Protein AF-A0A5E4NNA6-F1 (afdb_monomer_lite)

Sequence (62 aa):
MKRLMRYRVYHDGIKRYPYMAMFDTDVKIGLSSFLLPAEVVEKLTTEQELEEILQSVVSDYK

Organism: NCBI:txid506608

Radius of gyration: 16.9 Å; chains: 1; bounding box: 26×23×48 Å

Structure (mmCIF, N/CA/C/O backbone):
data_AF-A0A5E4NNA6-F1
#
_entry.id   AF-A0A5E4NNA6-F1
#
loop_
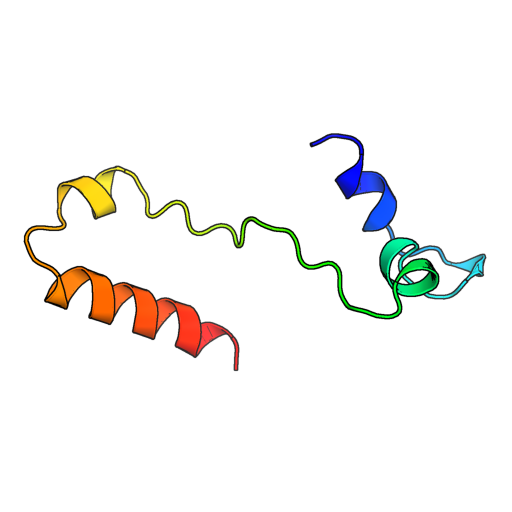_atom_site.group_PDB
_atom_site.id
_atom_site.type_symbol
_atom_site.label_atom_id
_atom_site.label_alt_id
_atom_site.label_comp_id
_atom_site.label_asym_id
_atom_site.label_entity_id
_atom_site.label_seq_id
_atom_site.pdbx_PDB_ins_code
_atom_site.Cartn_x
_atom_site.Cartn_y
_atom_site.Cartn_z
_atom_site.occupancy
_atom_site.B_iso_or_equiv
_atom_site.auth_seq_id
_atom_site.auth_comp_id
_atom_site.auth_asym_id
_atom_site.auth_atom_id
_atom_site.pdbx_PDB_model_num
ATOM 1 N N . MET A 1 1 ? -8.019 6.984 -11.170 1.00 49.00 1 MET A N 1
ATOM 2 C CA . MET A 1 1 ? -7.184 5.817 -11.560 1.00 49.00 1 MET A CA 1
ATOM 3 C C . MET A 1 1 ? -6.688 5.806 -13.018 1.00 49.00 1 MET A C 1
ATOM 5 O O . MET A 1 1 ? -5.531 5.471 -13.231 1.00 49.00 1 MET A O 1
ATOM 9 N N . LYS A 1 2 ? -7.471 6.231 -14.027 1.00 52.91 2 LYS A N 1
ATOM 10 C CA . LYS A 1 2 ? -7.127 6.115 -15.471 1.00 52.91 2 LYS A CA 1
ATOM 11 C C . LYS A 1 2 ? -5.833 6.820 -15.945 1.00 52.91 2 LYS A C 1
ATOM 13 O O . LYS A 1 2 ? -5.270 6.436 -16.963 1.00 52.91 2 LYS A O 1
ATOM 18 N N . ARG A 1 3 ? -5.353 7.859 -15.243 1.00 56.50 3 ARG A N 1
ATOM 19 C CA . ARG A 1 3 ? -4.139 8.609 -15.635 1.00 56.50 3 ARG A CA 1
ATOM 20 C C . ARG A 1 3 ? -2.847 7.885 -15.247 1.00 56.50 3 ARG A C 1
ATOM 22 O O . ARG A 1 3 ? -1.942 7.837 -16.065 1.00 56.50 3 ARG A O 1
ATOM 29 N N . LEU A 1 4 ? -2.795 7.266 -14.063 1.00 58.34 4 LEU A N 1
ATOM 30 C CA . LEU A 1 4 ? -1.606 6.567 -13.556 1.00 58.34 4 LEU A CA 1
ATOM 31 C C . LEU A 1 4 ? -1.195 5.395 -14.458 1.00 58.34 4 LEU A C 1
ATOM 33 O O . LEU A 1 4 ? -0.014 5.204 -14.717 1.00 58.34 4 LEU A O 1
ATOM 37 N N . MET A 1 5 ? -2.176 4.658 -14.991 1.00 60.28 5 MET A N 1
ATOM 38 C CA . MET A 1 5 ? -1.941 3.512 -15.878 1.00 60.28 5 MET A CA 1
ATOM 39 C C . MET A 1 5 ? -1.089 3.878 -17.099 1.00 60.28 5 MET A C 1
ATOM 41 O O . MET A 1 5 ? -0.241 3.092 -17.495 1.00 60.28 5 MET A O 1
ATOM 45 N N . ARG A 1 6 ? -1.242 5.090 -17.651 1.00 63.53 6 ARG A N 1
ATOM 46 C CA . ARG A 1 6 ? -0.470 5.537 -18.822 1.00 63.53 6 ARG A CA 1
ATOM 47 C C . ARG A 1 6 ? 0.990 5.862 -18.508 1.00 63.53 6 ARG A C 1
ATOM 49 O O . ARG A 1 6 ? 1.830 5.740 -19.386 1.00 63.53 6 ARG A O 1
ATOM 56 N N . TYR A 1 7 ? 1.301 6.234 -17.269 1.00 66.75 7 TYR A N 1
ATOM 57 C CA . TYR A 1 7 ? 2.669 6.547 -16.848 1.00 66.75 7 TYR A CA 1
ATOM 58 C C . TYR A 1 7 ? 3.476 5.307 -16.425 1.00 66.75 7 TYR A C 1
ATOM 60 O O . TYR A 1 7 ? 4.685 5.410 -16.222 1.00 66.75 7 TYR A O 1
ATOM 68 N N . ARG A 1 8 ? 2.807 4.149 -16.306 1.00 65.06 8 ARG A N 1
ATOM 69 C CA . ARG A 1 8 ? 3.389 2.846 -15.942 1.00 65.06 8 ARG A CA 1
ATOM 70 C C . ARG A 1 8 ? 3.653 1.929 -17.139 1.00 65.06 8 ARG A C 1
ATOM 72 O O . ARG A 1 8 ? 4.210 0.857 -16.950 1.00 65.06 8 ARG A O 1
ATOM 79 N N . VAL A 1 9 ? 3.247 2.307 -18.350 1.00 75.94 9 VAL A N 1
ATOM 80 C CA . VAL A 1 9 ? 3.552 1.519 -19.552 1.00 75.94 9 VAL A CA 1
ATOM 81 C C . VAL A 1 9 ? 4.994 1.801 -19.951 1.00 75.94 9 VAL A C 1
ATOM 83 O O . VAL A 1 9 ? 5.365 2.960 -20.133 1.00 75.94 9 VAL A O 1
ATOM 86 N N . TYR A 1 10 ? 5.807 0.751 -20.056 1.00 78.88 10 TYR A N 1
ATOM 87 C CA . TYR A 1 10 ? 7.176 0.872 -20.542 1.00 78.88 10 TYR A CA 1
ATOM 88 C C . TYR A 1 10 ? 7.154 1.409 -21.972 1.00 78.88 10 TYR A C 1
ATOM 90 O O . TYR A 1 10 ? 6.497 0.839 -22.845 1.00 78.88 10 TYR A O 1
ATOM 98 N N . HIS A 1 11 ? 7.831 2.530 -22.203 1.00 83.62 11 HIS A N 1
ATOM 99 C CA . HIS A 1 11 ? 7.826 3.172 -23.506 1.00 83.62 11 HIS A CA 1
ATOM 100 C C . HIS A 1 11 ? 9.106 2.813 -24.256 1.00 83.62 11 HIS A C 1
ATOM 102 O O . HIS A 1 11 ? 10.194 3.280 -23.917 1.00 83.62 11 HIS A O 1
ATOM 108 N N . ASP A 1 12 ? 8.962 1.994 -25.299 1.00 80.12 12 ASP A N 1
ATOM 109 C CA . ASP A 1 12 ? 10.097 1.385 -25.993 1.00 80.12 12 ASP A CA 1
ATOM 110 C C . ASP A 1 12 ? 11.053 2.418 -26.613 1.00 80.12 12 ASP A C 1
ATOM 112 O O . ASP A 1 12 ? 12.267 2.268 -26.523 1.00 80.12 12 ASP A O 1
ATOM 116 N N . GLY A 1 13 ? 10.530 3.532 -27.135 1.00 83.69 13 GLY A N 1
ATOM 117 C CA . GLY A 1 13 ? 11.356 4.583 -27.742 1.00 83.69 13 GLY A CA 1
ATOM 118 C C . GLY A 1 13 ? 12.250 5.353 -26.760 1.00 83.69 13 GLY A C 1
ATOM 119 O O . GLY A 1 13 ? 13.291 5.854 -27.162 1.00 83.69 13 GLY A O 1
ATOM 120 N N . ILE A 1 14 ? 11.875 5.430 -25.476 1.00 80.62 14 ILE A N 1
ATOM 121 C CA . ILE A 1 14 ? 12.676 6.108 -24.430 1.00 80.62 14 ILE A CA 1
ATOM 122 C C . ILE A 1 14 ? 13.333 5.102 -23.477 1.00 80.62 14 ILE A C 1
ATOM 124 O O . ILE A 1 14 ? 13.972 5.503 -22.508 1.00 80.62 14 ILE A O 1
ATOM 128 N N . LYS A 1 15 ? 13.129 3.799 -23.727 1.00 84.12 15 LYS A N 1
ATOM 129 C CA . LYS A 1 15 ? 13.596 2.656 -22.927 1.00 84.12 15 LYS A CA 1
ATOM 130 C C . LYS A 1 15 ? 13.368 2.803 -21.415 1.00 84.12 15 LYS A C 1
ATOM 132 O O . LYS A 1 15 ? 14.096 2.230 -20.605 1.00 84.12 15 LYS A O 1
ATOM 137 N N . ARG A 1 16 ? 12.339 3.558 -21.024 1.00 81.25 16 ARG A N 1
ATOM 138 C CA . ARG A 1 16 ? 12.042 3.926 -19.635 1.00 81.25 16 ARG A CA 1
ATOM 139 C C . ARG A 1 16 ? 10.539 4.129 -19.452 1.00 81.25 16 ARG A C 1
ATOM 141 O O . ARG A 1 16 ? 9.802 4.374 -20.408 1.00 81.25 16 ARG A O 1
ATOM 148 N N . TYR A 1 17 ? 10.071 4.043 -18.211 1.00 83.44 17 TYR A N 1
ATOM 149 C CA . TYR A 1 17 ? 8.707 4.438 -17.870 1.00 83.44 17 TYR A CA 1
ATOM 150 C C . TYR A 1 17 ? 8.563 5.965 -17.977 1.00 83.44 17 TYR A C 1
ATOM 152 O O . TYR A 1 17 ? 9.410 6.678 -17.432 1.00 83.44 17 TYR A O 1
ATOM 160 N N . PRO A 1 18 ? 7.498 6.493 -18.611 1.00 82.81 18 PRO A N 1
ATOM 161 C CA . PRO A 1 18 ? 7.295 7.935 -18.761 1.00 82.81 18 PRO A CA 1
ATOM 162 C C . PRO A 1 18 ? 7.354 8.709 -17.440 1.00 82.81 18 PRO A C 1
ATOM 164 O O . PRO A 1 18 ? 7.913 9.798 -17.396 1.00 82.81 18 PRO A O 1
ATOM 167 N N . TYR A 1 19 ? 6.836 8.135 -16.347 1.00 81.75 19 TYR A N 1
ATOM 168 C CA . TYR A 1 19 ? 6.964 8.738 -15.017 1.00 81.75 19 TYR A CA 1
ATOM 169 C C . TYR A 1 19 ? 8.425 8.919 -14.604 1.00 81.75 19 TYR A C 1
ATOM 171 O O . TYR A 1 19 ? 8.838 10.008 -14.220 1.00 81.75 19 TYR A O 1
ATOM 179 N N . MET A 1 20 ? 9.219 7.856 -14.717 1.00 82.75 20 MET A N 1
ATOM 180 C CA . MET A 1 20 ? 10.622 7.910 -14.338 1.00 82.75 20 MET A CA 1
ATOM 181 C C . MET A 1 20 ? 11.411 8.875 -15.217 1.00 82.75 20 MET A C 1
ATOM 183 O O . MET A 1 20 ? 12.317 9.532 -14.731 1.00 82.75 20 MET A O 1
ATOM 187 N N . ALA A 1 21 ? 11.073 8.983 -16.502 1.00 83.69 21 ALA A N 1
ATOM 188 C CA . ALA A 1 21 ? 11.721 9.941 -17.392 1.00 83.69 21 ALA A CA 1
ATOM 189 C C . ALA A 1 21 ? 11.444 11.404 -16.992 1.00 83.69 21 ALA A C 1
ATOM 191 O O . ALA A 1 21 ? 12.292 12.259 -17.221 1.00 83.69 21 ALA A O 1
ATOM 192 N N . MET A 1 22 ? 10.283 11.697 -16.392 1.00 83.19 22 MET A N 1
ATOM 193 C CA . MET A 1 22 ? 9.914 13.052 -15.957 1.00 83.19 22 MET A CA 1
ATOM 194 C C . MET A 1 22 ? 10.411 13.405 -14.551 1.00 83.19 22 MET A C 1
ATOM 196 O O . MET A 1 22 ? 10.753 14.557 -14.303 1.00 83.19 22 MET A O 1
ATOM 200 N N . PHE A 1 23 ? 10.394 12.444 -13.626 1.00 82.50 23 PHE A N 1
ATOM 201 C CA . PHE A 1 23 ? 10.605 12.695 -12.193 1.00 82.50 23 PHE A CA 1
ATOM 202 C C . PHE A 1 23 ? 11.877 12.052 -11.633 1.00 82.50 23 PHE A C 1
ATOM 204 O O . PHE A 1 23 ? 12.156 12.203 -10.448 1.00 82.50 23 PHE A O 1
ATOM 211 N N . ASP A 1 24 ? 12.610 11.307 -12.464 1.00 81.62 24 ASP A N 1
ATOM 212 C CA . ASP A 1 24 ? 13.844 10.585 -12.135 1.00 81.62 24 ASP A CA 1
ATOM 213 C C . ASP A 1 24 ? 13.764 9.703 -10.877 1.00 81.62 24 ASP A C 1
ATOM 215 O O . ASP A 1 24 ? 14.745 9.419 -10.200 1.00 81.62 24 ASP A O 1
ATOM 219 N N . THR A 1 25 ? 12.557 9.241 -10.567 1.00 78.69 25 THR A N 1
ATOM 220 C CA . THR A 1 25 ? 12.258 8.384 -9.425 1.00 78.69 25 THR A CA 1
ATOM 221 C C . THR A 1 25 ? 11.260 7.314 -9.846 1.00 78.69 25 THR A C 1
ATOM 223 O O . THR A 1 25 ? 10.480 7.510 -10.786 1.00 78.69 25 THR A O 1
ATOM 226 N N . ASP A 1 26 ? 11.297 6.162 -9.180 1.00 72.31 26 ASP A N 1
ATOM 227 C CA . ASP A 1 26 ? 10.284 5.124 -9.335 1.00 72.31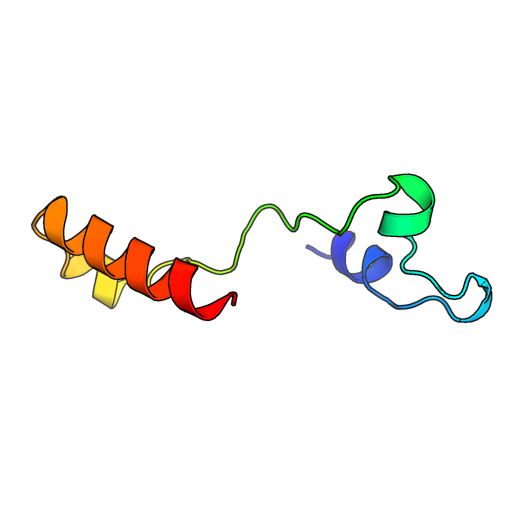 26 ASP A CA 1
ATOM 228 C C . ASP A 1 26 ? 8.887 5.682 -9.072 1.00 72.31 26 ASP A C 1
ATOM 230 O O . ASP A 1 26 ? 8.694 6.539 -8.207 1.00 72.31 26 ASP A O 1
ATOM 234 N N . VAL A 1 27 ? 7.889 5.176 -9.807 1.00 70.50 27 VAL A N 1
ATOM 235 C CA . VAL A 1 27 ? 6.485 5.515 -9.548 1.00 70.50 27 VAL A CA 1
ATOM 236 C C . VAL A 1 27 ? 6.153 5.121 -8.114 1.00 70.50 27 VAL A C 1
ATOM 238 O O . VAL A 1 27 ? 5.850 3.963 -7.833 1.00 70.50 27 VAL A O 1
ATOM 241 N N . LYS A 1 28 ? 6.130 6.104 -7.212 1.00 68.56 28 LYS A N 1
ATOM 242 C CA . LYS A 1 28 ? 5.549 5.954 -5.881 1.00 68.56 28 LYS A CA 1
ATOM 243 C C . LYS A 1 28 ? 4.041 5.987 -6.056 1.00 68.56 28 LYS A C 1
ATOM 245 O O . LYS A 1 28 ? 3.407 7.042 -6.043 1.00 68.56 28 LYS A O 1
ATOM 250 N N . ILE A 1 29 ? 3.463 4.824 -6.331 1.00 62.56 29 ILE A N 1
ATOM 251 C CA . ILE A 1 29 ? 2.014 4.666 -6.319 1.00 62.56 29 ILE A CA 1
ATOM 252 C C . ILE A 1 29 ? 1.606 4.894 -4.867 1.00 62.56 29 ILE A C 1
ATOM 254 O O . ILE A 1 29 ? 1.858 4.049 -4.019 1.00 62.56 29 ILE A O 1
ATOM 258 N N . GLY A 1 30 ? 1.037 6.066 -4.579 1.00 54.97 30 GLY A N 1
ATOM 259 C CA . GLY A 1 30 ? 0.592 6.497 -3.248 1.00 54.97 30 GLY A CA 1
ATOM 260 C C . GLY A 1 30 ? -0.640 5.755 -2.729 1.00 54.97 30 GLY A C 1
ATOM 261 O O . GLY A 1 30 ? -1.543 6.386 -2.201 1.00 54.97 30 GLY A O 1
ATOM 262 N N . LEU A 1 31 ? -0.668 4.445 -2.952 1.00 53.12 31 LEU A N 1
ATOM 263 C CA . LEU A 1 31 ? -1.352 3.386 -2.230 1.00 53.12 31 LEU A CA 1
ATOM 264 C C . LEU A 1 31 ? -0.524 2.139 -2.571 1.00 53.12 31 LEU A C 1
ATOM 266 O O . LEU A 1 31 ? -0.760 1.495 -3.598 1.00 53.12 31 LEU A O 1
ATOM 270 N N . SER A 1 32 ? 0.482 1.811 -1.756 1.00 51.00 32 SER A N 1
ATOM 271 C CA . SER A 1 32 ? 0.837 0.399 -1.615 1.00 51.00 32 SER A CA 1
ATOM 272 C C . SER A 1 32 ? -0.473 -0.316 -1.283 1.00 51.00 32 SER A C 1
ATOM 274 O O . SER A 1 32 ? -1.283 0.187 -0.508 1.00 51.00 32 SER A O 1
ATOM 276 N N . SER A 1 33 ? -0.773 -1.408 -1.965 1.00 53.22 33 SER A N 1
ATOM 277 C CA . SER A 1 33 ? -2.053 -2.114 -1.908 1.00 53.22 33 SER A CA 1
ATOM 278 C C . SER A 1 33 ? -2.274 -2.848 -0.576 1.00 53.22 33 SER A C 1
ATOM 280 O O . SER A 1 33 ? -2.592 -4.028 -0.572 1.00 53.22 33 SER A O 1
ATOM 282 N N . PHE A 1 34 ? -2.116 -2.156 0.551 1.00 56.41 34 PHE A N 1
ATOM 283 C CA . PHE A 1 34 ? -2.474 -2.613 1.887 1.00 56.41 34 PHE A CA 1
ATOM 284 C C . PHE A 1 34 ? -3.739 -1.891 2.328 1.00 56.41 34 PHE A C 1
ATOM 286 O O . PHE A 1 34 ? -3.756 -1.126 3.286 1.00 56.41 34 PHE A O 1
ATOM 293 N N . LEU A 1 35 ? -4.834 -2.151 1.616 1.00 60.81 35 LEU A N 1
ATOM 294 C CA . LEU A 1 35 ? -6.074 -2.287 2.360 1.00 60.81 35 LEU A CA 1
ATOM 295 C C . LEU A 1 35 ? -5.924 -3.636 3.054 1.00 60.81 35 LEU A C 1
ATOM 297 O O . LEU A 1 35 ? -6.010 -4.669 2.389 1.00 60.81 35 LEU A O 1
ATOM 301 N N . LEU A 1 36 ? -5.595 -3.625 4.351 1.00 71.44 36 LEU A N 1
ATOM 302 C CA . LEU A 1 36 ? -5.785 -4.824 5.160 1.00 71.44 36 LEU A CA 1
ATOM 303 C C . LEU A 1 36 ? -7.217 -5.295 4.874 1.00 71.44 36 LEU A C 1
ATOM 305 O O . LEU A 1 36 ? -8.121 -4.449 4.895 1.00 71.44 36 LEU A O 1
ATOM 309 N N . PRO A 1 37 ? -7.428 -6.575 4.518 1.00 78.69 37 PRO A N 1
ATOM 310 C CA . PRO A 1 37 ? -8.771 -7.077 4.271 1.00 78.69 37 PRO A CA 1
ATOM 311 C C . PRO A 1 37 ? -9.683 -6.658 5.422 1.00 78.69 37 PRO A C 1
ATOM 313 O O . PRO A 1 37 ? -9.241 -6.641 6.574 1.00 78.69 37 PRO A O 1
ATOM 316 N N . ALA A 1 38 ? -10.925 -6.275 5.130 1.00 78.06 38 ALA A N 1
ATOM 317 C CA . ALA A 1 38 ? -11.836 -5.783 6.165 1.00 78.06 38 ALA A CA 1
ATOM 318 C C . ALA A 1 38 ? -11.978 -6.815 7.297 1.00 78.06 38 ALA A C 1
ATOM 320 O O . ALA A 1 38 ? -11.971 -6.459 8.469 1.00 78.06 38 ALA A O 1
ATOM 321 N N . GLU A 1 39 ? -11.942 -8.100 6.943 1.00 80.75 39 GLU A N 1
ATOM 322 C CA . GLU A 1 39 ? -11.971 -9.229 7.869 1.00 80.75 39 GLU A CA 1
ATOM 323 C C . GLU A 1 39 ? -10.739 -9.310 8.783 1.00 80.75 39 GLU A C 1
ATOM 325 O O . GLU A 1 39 ? -10.800 -9.937 9.837 1.00 80.75 39 GLU A O 1
ATOM 330 N N . VAL A 1 40 ? -9.602 -8.743 8.370 1.00 82.06 40 VAL A N 1
ATOM 331 C CA . VAL A 1 40 ? -8.385 -8.633 9.187 1.00 82.06 40 VAL A CA 1
ATOM 332 C C . VAL A 1 40 ? -8.500 -7.428 10.109 1.00 82.06 40 VAL A C 1
ATOM 334 O O . VAL A 1 40 ? -8.236 -7.564 11.297 1.00 82.06 40 VAL A O 1
ATOM 337 N N . VAL A 1 41 ? -8.963 -6.283 9.597 1.00 83.00 41 VAL A N 1
ATOM 338 C CA . VAL A 1 41 ? -9.164 -5.063 10.399 1.00 83.00 41 VAL A CA 1
ATOM 339 C C . VAL A 1 41 ? -10.189 -5.285 11.511 1.00 83.00 41 VAL A C 1
ATOM 341 O O . VAL A 1 41 ? -9.969 -4.849 12.633 1.00 83.00 41 VAL A O 1
ATOM 344 N N . GLU A 1 42 ? -11.273 -6.009 11.234 1.00 85.12 42 GLU A N 1
ATOM 345 C CA . GLU A 1 42 ? -12.304 -6.344 12.228 1.00 85.12 42 GLU A CA 1
ATOM 346 C C . GLU A 1 42 ? -11.810 -7.291 13.332 1.00 85.12 42 GLU A C 1
ATOM 348 O O . GLU A 1 42 ? -12.393 -7.329 14.414 1.00 85.12 42 GLU A O 1
ATOM 353 N N . LYS A 1 43 ? -10.745 -8.060 13.073 1.00 87.38 43 LYS A N 1
ATOM 354 C CA . LYS A 1 43 ? -10.131 -8.974 14.049 1.00 87.38 43 LYS A CA 1
ATOM 355 C C . LYS A 1 43 ? -9.028 -8.321 14.871 1.00 87.38 43 LYS A C 1
ATOM 357 O O . LYS A 1 43 ? -8.612 -8.918 15.858 1.00 87.38 43 LYS A O 1
ATOM 362 N N . LEU A 1 44 ? -8.558 -7.140 14.470 1.00 89.19 44 LEU A N 1
ATOM 363 C CA . LEU A 1 44 ? -7.576 -6.386 15.235 1.00 89.19 44 LEU A CA 1
ATOM 364 C C . LEU A 1 44 ? -8.228 -5.858 16.506 1.00 89.19 44 LEU A C 1
ATOM 366 O O . LEU A 1 44 ? -9.180 -5.078 16.468 1.00 89.19 44 LEU A O 1
ATOM 370 N N . THR A 1 45 ? -7.685 -6.279 17.637 1.00 90.69 45 THR A N 1
ATOM 371 C CA . THR A 1 45 ? -8.142 -5.856 18.960 1.00 90.69 45 THR A CA 1
ATOM 372 C C . THR A 1 45 ? -7.103 -5.007 19.674 1.00 90.69 45 THR A C 1
ATOM 374 O O . THR A 1 45 ? -7.461 -4.200 20.534 1.00 90.69 45 THR A O 1
ATOM 377 N N . THR A 1 46 ? -5.827 -5.142 19.301 1.00 91.94 46 THR A N 1
ATOM 378 C CA . THR A 1 46 ? -4.716 -4.437 19.945 1.00 91.94 46 THR A CA 1
ATOM 379 C C . 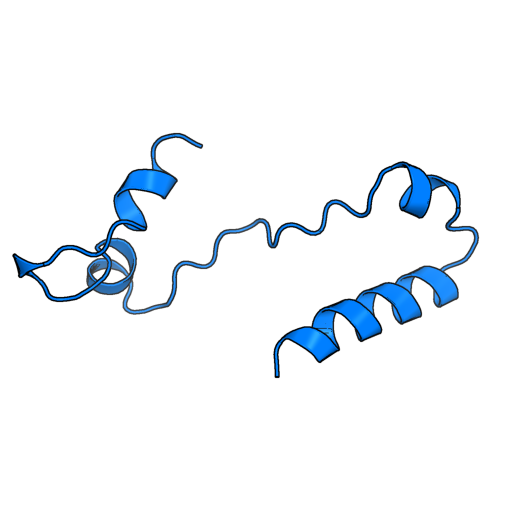THR A 1 46 ? -3.744 -3.830 18.937 1.00 91.94 46 THR A C 1
ATOM 381 O O . THR A 1 46 ? -3.639 -4.253 17.788 1.00 91.94 46 THR A O 1
ATOM 384 N N . GLU A 1 47 ? -3.003 -2.818 19.387 1.00 88.31 47 GLU A N 1
ATOM 385 C CA . GLU A 1 47 ? -1.948 -2.167 18.600 1.00 88.31 47 GLU A CA 1
ATOM 386 C C . GLU A 1 47 ? -0.802 -3.133 18.254 1.00 88.31 47 GLU A C 1
ATOM 388 O O . GLU A 1 47 ? -0.230 -3.066 17.171 1.00 88.31 47 GLU A O 1
ATOM 393 N N . GLN A 1 48 ? -0.528 -4.090 19.140 1.00 88.69 48 GLN A N 1
ATOM 394 C CA . GLN A 1 48 ? 0.554 -5.060 18.991 1.00 88.69 48 GLN A CA 1
ATOM 395 C C . GLN A 1 48 ? 0.314 -6.015 17.805 1.00 88.69 48 GLN A C 1
ATOM 397 O O . GLN A 1 48 ? 1.222 -6.275 17.021 1.00 88.69 48 GLN A O 1
ATOM 402 N N . GLU A 1 49 ? -0.934 -6.448 17.601 1.00 88.44 49 GLU A N 1
ATOM 403 C CA . GLU A 1 49 ? -1.345 -7.263 16.445 1.00 88.44 49 GLU A CA 1
ATOM 404 C C . GLU A 1 49 ? -1.180 -6.510 15.114 1.00 88.44 49 GLU A C 1
ATOM 406 O O . GLU A 1 49 ? -0.826 -7.098 14.090 1.00 88.44 49 GLU A O 1
ATOM 411 N N . LEU A 1 50 ? -1.414 -5.194 15.117 1.00 87.00 50 LEU A N 1
ATOM 412 C CA . LEU A 1 50 ? -1.210 -4.360 13.935 1.00 87.00 50 LEU A CA 1
ATOM 413 C C . LEU A 1 50 ? 0.280 -4.264 13.579 1.00 87.00 50 LEU A C 1
ATOM 415 O O . 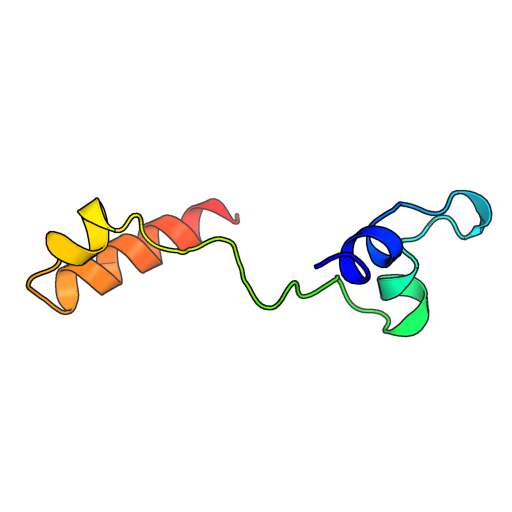LEU A 1 50 ? 0.634 -4.371 12.402 1.00 87.00 50 LEU A O 1
ATOM 419 N N . GLU A 1 51 ? 1.152 -4.081 14.573 1.00 86.69 51 GLU A N 1
ATOM 420 C CA . GLU A 1 51 ? 2.600 -4.006 14.353 1.00 86.69 51 GLU A CA 1
ATOM 421 C C . GLU A 1 51 ? 3.167 -5.300 13.760 1.00 86.69 51 GLU A C 1
ATOM 423 O O . GLU A 1 51 ? 3.962 -5.238 12.820 1.00 86.69 51 GLU A O 1
ATOM 428 N N . GLU A 1 52 ? 2.727 -6.464 14.240 1.00 86.44 52 GLU A N 1
ATOM 429 C CA . GLU A 1 52 ? 3.165 -7.768 13.723 1.00 86.44 52 GLU A CA 1
ATOM 430 C C . GLU A 1 52 ? 2.813 -7.950 12.236 1.00 86.44 52 GLU A C 1
ATOM 432 O O . GLU A 1 52 ? 3.662 -8.353 11.434 1.00 86.44 52 GLU A O 1
ATOM 437 N N . ILE A 1 53 ? 1.591 -7.579 11.839 1.00 83.81 53 ILE A N 1
ATOM 438 C CA . ILE A 1 53 ? 1.135 -7.652 10.441 1.00 83.81 53 ILE A CA 1
ATOM 439 C C . ILE A 1 53 ? 1.916 -6.677 9.554 1.00 83.81 53 ILE A C 1
ATOM 441 O O . ILE A 1 53 ? 2.292 -7.003 8.424 1.00 83.81 53 ILE A O 1
ATOM 445 N N . LEU A 1 54 ? 2.180 -5.465 10.042 1.00 82.38 54 LEU A N 1
ATOM 446 C CA . LEU A 1 54 ? 2.961 -4.486 9.287 1.00 82.38 54 LEU A CA 1
ATOM 447 C C . LEU A 1 54 ? 4.411 -4.951 9.100 1.00 82.38 54 LEU A C 1
ATOM 449 O O . LEU A 1 54 ? 4.980 -4.766 8.022 1.00 82.38 54 LEU A O 1
ATOM 453 N N . GLN A 1 55 ? 5.000 -5.602 10.103 1.00 83.06 55 GLN A N 1
ATOM 454 C CA . GLN A 1 55 ? 6.351 -6.156 10.008 1.00 83.06 55 GLN A CA 1
ATOM 455 C C . GLN A 1 55 ? 6.434 -7.332 9.026 1.00 83.06 55 GLN A C 1
ATOM 457 O O . GLN A 1 55 ? 7.395 -7.393 8.251 1.00 83.06 55 GLN A O 1
ATOM 462 N N . SER A 1 56 ? 5.431 -8.220 8.987 1.00 76.31 56 SER A N 1
ATOM 463 C CA . SER A 1 56 ? 5.405 -9.318 8.008 1.00 76.31 56 SER A CA 1
ATOM 464 C C . SER A 1 56 ? 5.322 -8.793 6.576 1.00 76.31 56 SER A C 1
ATOM 466 O O . SER A 1 56 ? 6.051 -9.241 5.698 1.00 76.31 56 SER A O 1
ATOM 468 N N . VAL A 1 57 ? 4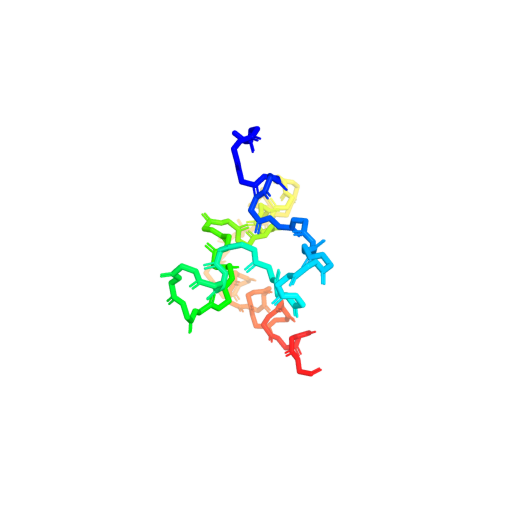.496 -7.769 6.361 1.00 70.31 57 VAL A N 1
ATOM 469 C CA . VAL A 1 57 ? 4.316 -7.115 5.061 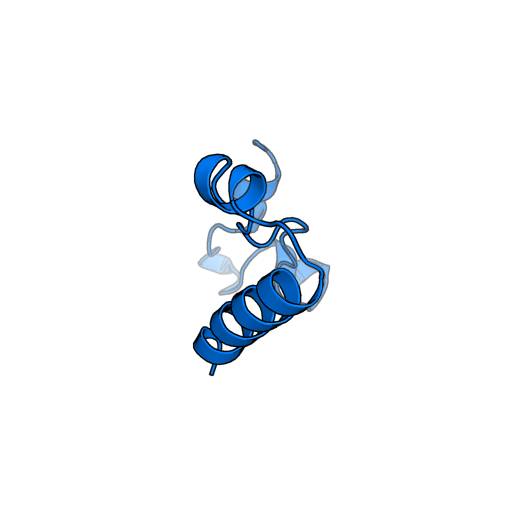1.00 70.31 57 VAL A CA 1
ATOM 470 C C . VAL A 1 57 ? 5.595 -6.447 4.551 1.00 70.31 57 VAL A C 1
ATOM 472 O O . VAL A 1 57 ? 5.900 -6.509 3.361 1.00 70.31 57 VAL A O 1
ATOM 475 N N . VAL A 1 58 ? 6.344 -5.782 5.431 1.00 64.56 58 VAL A N 1
ATOM 476 C CA . VAL A 1 58 ? 7.571 -5.062 5.055 1.00 64.56 58 VAL A CA 1
ATOM 477 C C . VAL A 1 58 ? 8.739 -6.024 4.797 1.00 64.56 58 VAL A C 1
ATOM 479 O O . VAL A 1 58 ? 9.631 -5.700 4.011 1.00 64.56 58 VAL A O 1
ATOM 482 N N . SER A 1 59 ? 8.731 -7.218 5.399 1.00 57.34 59 SER A N 1
ATOM 483 C CA . SER A 1 59 ? 9.776 -8.231 5.195 1.00 57.34 59 SER A CA 1
ATOM 484 C C . SER A 1 59 ? 9.758 -8.867 3.797 1.00 57.34 59 SER A C 1
ATOM 486 O O . SER A 1 59 ? 10.819 -9.258 3.311 1.00 57.34 59 SER A O 1
ATOM 488 N N . ASP A 1 60 ? 8.601 -8.930 3.133 1.00 50.59 60 ASP A N 1
ATOM 489 C CA . ASP A 1 60 ? 8.439 -9.552 1.804 1.00 50.59 60 ASP A CA 1
ATOM 490 C C . ASP A 1 60 ? 8.992 -8.697 0.641 1.00 50.59 60 ASP A C 1
ATOM 492 O O . ASP A 1 60 ? 8.970 -9.114 -0.516 1.00 50.59 60 ASP A O 1
ATOM 496 N N . TYR A 1 61 ? 9.509 -7.497 0.934 1.00 45.59 61 TYR A N 1
ATOM 497 C CA . TYR A 1 61 ? 10.114 -6.576 -0.040 1.00 45.59 61 TYR A CA 1
ATOM 498 C C . TYR A 1 61 ? 11.650 -6.674 -0.133 1.00 45.59 61 TYR A C 1
ATOM 500 O O . TYR A 1 61 ? 12.282 -5.762 -0.676 1.00 45.59 61 TYR A O 1
ATOM 508 N N . LYS A 1 62 ? 12.260 -7.738 0.403 1.00 39.69 62 LYS A N 1
ATOM 509 C CA . LYS A 1 62 ? 13.703 -8.004 0.272 1.00 39.69 62 LYS A CA 1
ATOM 510 C C . LYS A 1 62 ? 14.041 -8.922 -0.894 1.00 39.69 62 LYS A C 1
ATOM 512 O O . LYS A 1 62 ? 13.343 -9.940 -1.072 1.00 39.69 62 LYS A O 1
#

Foldseek 3Di:
DVPVVQQQDQDVVVNGRNVCVVPVDPPPPVDPPPPPPVVQVVPDDDPVSVVVVVVVVVVVVD

Secondary structure (DSSP, 8-state):
-HHHHHHSS-BGGGTB-HHHHHHSS----S--S----HHHHTT--SHHHHHHHHHHHHHTT-

pLDDT: mean 73.58, std 13.44, range [39.69, 91.94]